Protein AF-A0A2V5ZFV5-F1 (afdb_monomer)

Radius of gyration: 20.61 Å; Cα contacts (8 Å, |Δi|>4): 151; chains: 1; bounding box: 52×38×64 Å

Mean predicted aligned error: 11.38 Å

Solvent-accessible surface area (backbone atoms only — not comparable to full-atom values): 6304 Å² total; per-residue (Å²): 140,83,85,85,80,81,81,82,79,84,74,79,79,78,76,74,81,68,82,74,71,77,76,88,26,84,36,82,68,54,74,68,57,47,54,56,48,50,54,58,46,51,77,77,40,90,56,59,78,75,47,70,15,23,33,95,87,70,30,38,39,38,33,26,55,33,100,77,41,61,85,95,19,49,91,61,42,19,27,41,37,39,32,30,40,76,55,97,90,38,77,40,81,79,44,77,44,79,41,52,93

Secondary structure (DSSP, 8-state):
--------------------------B---HHHHHHHHHHHHTT--SPEEEEEE-TTS-EEEEEEESS--GGG-SS-EEEEEEEEEETTEEEEEEEEEEE-

Foldseek 3Di:
DDDDDDDDDPPPPPPPPPPPPPDDAAADDDPVRVVQVVVVVVVPDPFDWPDWHAHPVRKIKTWGFDPDDDPVQPPAGWTKIFIWDQDPNHIDTPDIDIHHD

pLDDT: mean 78.44, std 17.47, range [41.31, 95.56]

Nearest PDB structures (foldseek):
  1ask-assembly1_B  TM=5.638E-01  e=1.180E-01  Rattus norvegicus
  1gy5-assembly1_A  TM=4.979E-01  e=1.402E-01  Homo sapiens
  1ar0-assembly1_B  TM=5.251E-01  e=1.977E-01  Rattus norvegicus
  1jb4-assembly1_B  TM=4.971E-01  e=2.486E-01  Rattus norvegicus
  1jb2-assembly1_B  TM=5.014E-01  e=3.126E-01  Rattus norvegicus

Sequence (101 aa):
MLVRLTLILAVCAVSVAAAEEAPSCNGSVSPSELAEITSVIREVTSEPIEHFGRCRDGTVSIRTFQSSPPRSARADGGGQIFRLRKDDGKWKIIKRVFYAT

Structure (mmCIF, N/CA/C/O 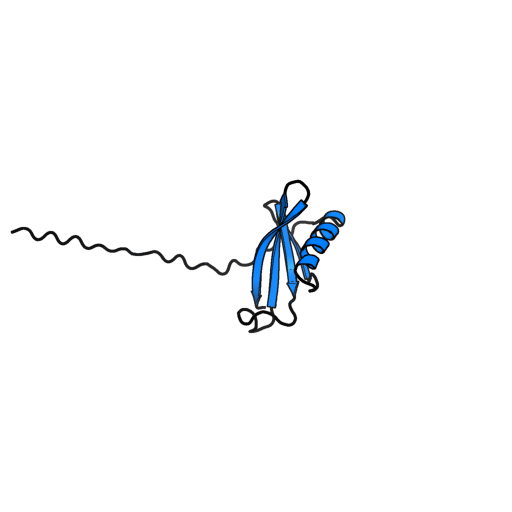backbone):
data_AF-A0A2V5ZFV5-F1
#
_entry.id   AF-A0A2V5ZFV5-F1
#
loop_
_atom_site.group_PDB
_atom_site.id
_atom_site.type_symbol
_atom_site.label_atom_id
_atom_site.label_alt_id
_atom_site.label_comp_id
_atom_site.label_asym_id
_atom_site.label_entity_id
_atom_site.label_seq_id
_atom_site.pdbx_PDB_ins_code
_atom_site.Cartn_x
_atom_site.Cartn_y
_atom_site.Cartn_z
_atom_site.occupancy
_atom_site.B_iso_or_equiv
_atom_site.auth_seq_id
_atom_site.auth_comp_id
_atom_site.auth_asym_id
_atom_site.auth_atom_id
_atom_site.pdbx_PDB_model_num
ATOM 1 N N . MET A 1 1 ? -37.056 -25.746 -49.587 1.00 41.31 1 MET A N 1
ATOM 2 C CA . MET A 1 1 ? -35.771 -25.908 -48.871 1.00 41.31 1 MET A CA 1
ATOM 3 C C . MET A 1 1 ? -35.332 -24.539 -48.365 1.00 41.31 1 MET A C 1
ATOM 5 O O . MET A 1 1 ? -35.007 -23.691 -49.179 1.00 41.31 1 MET A O 1
ATOM 9 N N . LEU A 1 2 ? -35.415 -24.296 -47.054 1.00 51.09 2 LEU A N 1
ATOM 10 C CA . LEU A 1 2 ? -35.025 -23.044 -46.385 1.00 51.09 2 LEU A CA 1
ATOM 11 C C . LEU A 1 2 ? -33.748 -23.327 -45.582 1.00 51.09 2 LEU A C 1
ATOM 13 O O . LEU A 1 2 ? -33.796 -24.077 -44.609 1.00 51.09 2 LEU A O 1
ATOM 17 N N . VAL A 1 3 ? -32.608 -22.780 -46.008 1.00 54.47 3 VAL A N 1
ATOM 18 C CA . VAL A 1 3 ? -31.324 -22.947 -45.312 1.00 54.47 3 VAL A CA 1
ATOM 19 C C . VAL A 1 3 ? -31.249 -21.919 -44.185 1.00 54.47 3 VAL A C 1
ATOM 21 O O . VAL A 1 3 ? -31.130 -20.720 -44.422 1.00 54.47 3 VAL A O 1
ATOM 24 N N . ARG A 1 4 ? -31.358 -22.394 -42.942 1.00 55.59 4 ARG A N 1
ATOM 25 C CA . ARG A 1 4 ? -31.153 -21.609 -41.718 1.00 55.59 4 ARG A CA 1
ATOM 26 C C . ARG A 1 4 ? -29.644 -21.479 -41.481 1.00 55.59 4 ARG A C 1
ATOM 28 O O . ARG A 1 4 ? -29.024 -22.410 -40.981 1.00 55.59 4 ARG A O 1
ATOM 35 N N . LEU A 1 5 ? -29.057 -20.341 -41.852 1.00 48.62 5 LEU A N 1
ATOM 36 C CA . LEU A 1 5 ? -27.665 -20.002 -41.543 1.00 48.62 5 LEU A CA 1
ATOM 37 C C . LEU A 1 5 ? -27.648 -19.029 -40.352 1.00 48.62 5 LEU A C 1
ATOM 39 O O . LEU A 1 5 ? -27.655 -17.813 -40.515 1.00 48.62 5 LEU A O 1
ATOM 43 N N . THR A 1 6 ? -27.706 -19.560 -39.131 1.00 60.19 6 THR A N 1
ATOM 44 C CA . THR A 1 6 ? -27.466 -18.772 -37.914 1.00 60.19 6 THR A CA 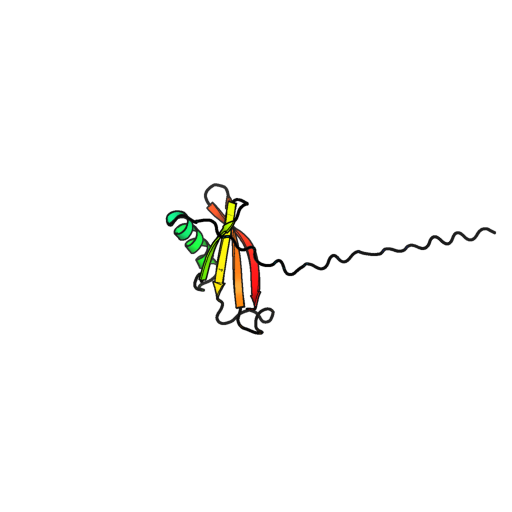1
ATOM 45 C C . THR A 1 6 ? -25.964 -18.609 -37.734 1.00 60.19 6 THR A C 1
ATOM 47 O O . THR A 1 6 ? -25.288 -19.517 -37.253 1.00 60.19 6 THR A O 1
ATOM 50 N N . LEU A 1 7 ? -25.440 -17.459 -38.156 1.00 52.28 7 LEU A N 1
ATOM 51 C CA . LEU A 1 7 ? -24.059 -17.070 -37.906 1.00 52.28 7 LEU A CA 1
ATOM 52 C C . LEU A 1 7 ? -23.916 -16.711 -36.418 1.00 52.28 7 LEU A C 1
ATOM 54 O O . LEU A 1 7 ? -24.408 -15.684 -35.956 1.00 52.28 7 LEU A O 1
ATOM 58 N N . ILE A 1 8 ? -23.266 -17.590 -35.662 1.00 60.47 8 ILE A N 1
ATOM 59 C CA . ILE A 1 8 ? -22.806 -17.322 -34.301 1.00 60.47 8 ILE A CA 1
ATOM 60 C C . ILE A 1 8 ? -21.559 -16.444 -34.433 1.00 60.47 8 ILE A C 1
ATOM 62 O O . ILE A 1 8 ? -20.511 -16.938 -34.843 1.00 60.47 8 ILE A O 1
ATOM 66 N N . LEU A 1 9 ? -21.650 -15.159 -34.085 1.00 51.22 9 LEU A N 1
ATOM 67 C CA . LEU A 1 9 ? -20.465 -14.348 -33.798 1.00 51.22 9 LEU A CA 1
ATOM 68 C C . LEU A 1 9 ? -20.377 -14.133 -32.286 1.00 51.22 9 LEU A C 1
ATOM 70 O O . LEU A 1 9 ? -20.886 -13.166 -31.725 1.00 51.22 9 LEU A O 1
ATOM 74 N N . ALA A 1 10 ? -19.728 -15.089 -31.629 1.00 57.59 10 ALA A N 1
ATOM 75 C CA . ALA A 1 10 ? -19.181 -14.916 -30.298 1.00 57.59 10 ALA A CA 1
ATOM 76 C C . ALA A 1 10 ? -17.972 -13.975 -30.400 1.00 57.59 10 ALA A C 1
ATOM 78 O O . ALA A 1 10 ? -16.854 -14.410 -30.664 1.00 57.59 10 ALA A O 1
ATOM 79 N N . VAL A 1 11 ? -18.191 -12.674 -30.214 1.00 60.56 11 VAL A N 1
ATOM 80 C CA . VAL A 1 11 ? -17.092 -11.746 -29.935 1.00 60.56 11 VAL A CA 1
ATOM 81 C C . VAL A 1 11 ? -16.937 -11.700 -28.422 1.00 60.56 11 VA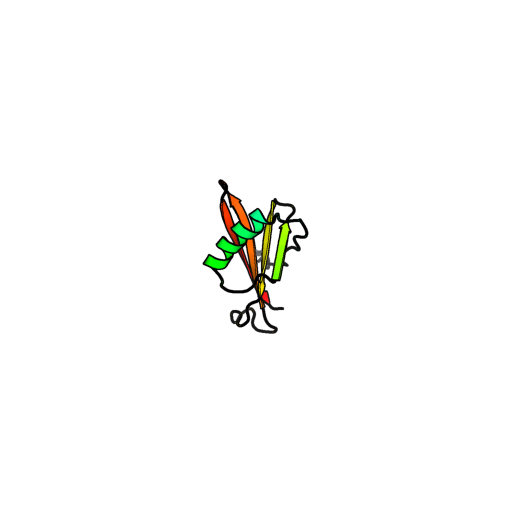L A C 1
ATOM 83 O O . VAL A 1 11 ? -17.617 -10.947 -27.729 1.00 60.56 11 VAL A O 1
ATOM 86 N N . CYS A 1 12 ? -16.050 -12.549 -27.900 1.00 54.56 12 CYS A N 1
ATOM 87 C CA . CYS A 1 12 ? -15.451 -12.330 -26.590 1.00 54.56 12 CYS A CA 1
ATOM 88 C C . CYS A 1 12 ? -14.776 -10.955 -26.621 1.00 54.56 12 CYS A C 1
ATOM 90 O O . CYS A 1 12 ? -13.708 -10.794 -27.210 1.00 54.56 12 CYS A O 1
ATOM 92 N N . ALA A 1 13 ? -15.401 -9.961 -25.994 1.00 58.19 13 ALA A N 1
ATOM 93 C CA . ALA A 1 13 ? -14.729 -8.731 -25.621 1.00 58.19 13 ALA A CA 1
ATOM 94 C C . ALA A 1 13 ? -13.679 -9.092 -24.563 1.00 58.19 13 ALA A C 1
ATOM 96 O O . ALA A 1 13 ? -13.979 -9.206 -23.377 1.00 58.19 13 ALA A O 1
ATOM 97 N N . VAL A 1 14 ? -12.449 -9.347 -25.006 1.00 56.06 14 VAL A N 1
ATOM 98 C CA . VAL A 1 14 ? -11.291 -9.435 -24.119 1.00 56.06 14 VAL A CA 1
ATOM 99 C C . VAL A 1 14 ? -11.051 -8.019 -23.608 1.00 56.06 14 VAL A C 1
ATOM 101 O O . VAL A 1 14 ? -10.397 -7.209 -24.261 1.00 56.06 14 VAL A O 1
ATOM 104 N N . SER A 1 15 ? -11.660 -7.680 -22.474 1.00 51.09 15 SER A N 1
ATOM 105 C CA . SER A 1 15 ? -11.351 -6.453 -21.752 1.00 51.09 15 SER A CA 1
ATOM 106 C C . SER A 1 15 ? -9.880 -6.511 -21.349 1.00 51.09 15 SER A C 1
ATOM 108 O O . SER A 1 15 ? -9.494 -7.271 -20.463 1.00 51.09 15 SER A O 1
ATOM 110 N N . VAL A 1 16 ? -9.050 -5.742 -22.052 1.00 50.22 16 VAL A N 1
ATOM 111 C CA . VAL A 1 16 ? -7.653 -5.497 -21.701 1.00 50.22 16 VAL A CA 1
ATOM 112 C C . VAL A 1 16 ? -7.637 -4.973 -20.268 1.00 50.22 16 VAL A C 1
ATOM 114 O O . VAL A 1 16 ? -8.236 -3.937 -19.979 1.00 50.22 16 VAL A O 1
ATOM 117 N N . ALA A 1 17 ? -6.984 -5.708 -19.366 1.00 41.94 17 ALA A N 1
ATOM 118 C CA . ALA A 1 17 ? -6.659 -5.213 -18.041 1.00 41.94 17 ALA A CA 1
ATOM 119 C C . ALA A 1 17 ? -5.721 -4.017 -18.232 1.00 41.94 17 ALA A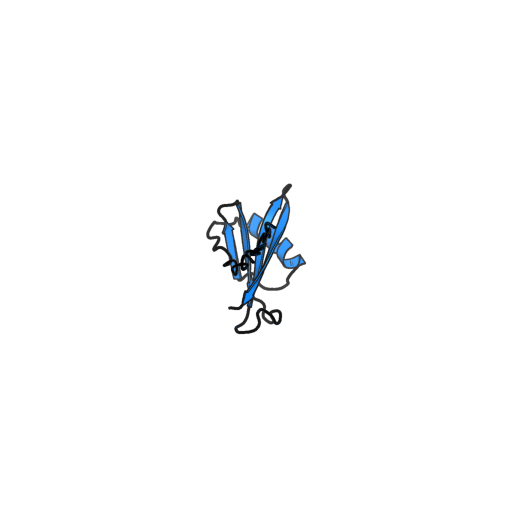 C 1
ATOM 121 O O . ALA A 1 17 ? -4.534 -4.183 -18.513 1.00 41.94 17 ALA A O 1
ATOM 122 N N . ALA A 1 18 ? -6.288 -2.813 -18.167 1.00 43.91 18 ALA A N 1
ATOM 123 C CA . ALA A 1 18 ? -5.519 -1.588 -18.101 1.00 43.91 18 ALA A CA 1
ATOM 124 C C . ALA A 1 18 ? -4.511 -1.737 -16.959 1.00 43.91 18 ALA A C 1
ATOM 126 O O . ALA A 1 18 ? -4.875 -2.200 -15.875 1.00 43.91 18 ALA A O 1
ATOM 127 N N . ALA A 1 19 ? -3.252 -1.380 -17.220 1.00 44.69 19 ALA A N 1
ATOM 128 C CA . ALA A 1 19 ? -2.269 -1.164 -16.175 1.00 44.69 19 ALA A CA 1
ATOM 129 C C . ALA A 1 19 ? -2.890 -0.164 -15.195 1.00 44.69 19 ALA A C 1
ATOM 131 O O . ALA A 1 19 ? -2.985 1.022 -15.501 1.00 44.69 19 ALA A O 1
ATOM 132 N N . GLU A 1 20 ? -3.445 -0.663 -14.087 1.00 49.28 20 GLU A N 1
ATOM 133 C CA . GLU A 1 20 ? -4.070 0.178 -13.078 1.00 49.28 20 GLU A CA 1
ATOM 134 C C . GLU A 1 20 ? -2.968 1.058 -12.512 1.00 49.28 20 GLU A C 1
ATOM 136 O O . GLU A 1 20 ? -2.153 0.616 -11.698 1.00 49.28 20 GLU A O 1
ATOM 141 N N . GLU A 1 21 ? -2.935 2.296 -12.997 1.00 49.16 21 GLU A N 1
ATOM 142 C CA . GLU A 1 21 ? -2.094 3.345 -12.466 1.00 49.16 21 GLU A CA 1
ATOM 143 C C . GLU A 1 21 ? -2.353 3.384 -10.965 1.00 49.16 21 GLU A C 1
ATOM 145 O O . GLU A 1 21 ? -3.496 3.518 -10.513 1.00 49.16 21 GLU A O 1
ATOM 150 N N . ALA A 1 22 ? -1.308 3.129 -10.184 1.00 54.88 22 ALA A N 1
ATOM 151 C CA . ALA A 1 22 ? -1.461 3.038 -8.752 1.00 54.88 22 ALA A CA 1
ATOM 152 C C . ALA A 1 22 ? -1.996 4.383 -8.246 1.00 54.88 22 ALA A C 1
ATOM 154 O O . ALA A 1 22 ? -1.293 5.388 -8.369 1.00 54.88 22 ALA A O 1
ATOM 155 N N . PRO A 1 23 ? -3.229 4.430 -7.713 1.00 59.25 23 PRO A N 1
ATOM 156 C CA . PRO A 1 23 ? -3.889 5.696 -7.460 1.00 59.25 23 PRO A CA 1
ATOM 157 C C . PRO A 1 23 ? -3.060 6.516 -6.480 1.00 59.25 23 PRO A C 1
ATOM 159 O O . PRO A 1 23 ? -2.645 6.009 -5.432 1.00 59.25 23 PRO A O 1
ATOM 162 N N . SER A 1 24 ? -2.823 7.780 -6.827 1.00 66.25 24 SER A N 1
ATOM 163 C CA . SER A 1 24 ? -2.166 8.724 -5.934 1.00 66.25 24 SER A CA 1
ATOM 164 C C . SER A 1 24 ? -3.098 9.008 -4.758 1.00 66.25 24 SER A C 1
ATOM 166 O O . SER A 1 24 ? -4.176 9.594 -4.876 1.00 66.25 24 SER A O 1
ATOM 168 N N . CYS A 1 25 ? -2.712 8.496 -3.598 1.00 85.75 25 CYS A N 1
ATOM 169 C CA . CYS A 1 25 ? -3.451 8.679 -2.366 1.00 85.75 25 CYS A CA 1
ATOM 170 C C . CYS A 1 25 ? -2.753 9.778 -1.577 1.00 85.75 25 CYS A C 1
ATOM 172 O O . CYS A 1 25 ? -1.715 9.535 -0.985 1.00 85.75 25 CYS A O 1
ATOM 174 N N . ASN A 1 26 ? -3.317 10.986 -1.596 1.00 87.06 26 ASN A N 1
ATOM 175 C CA . ASN A 1 26 ? -2.686 12.181 -1.018 1.00 87.06 26 ASN A CA 1
ATOM 176 C C . ASN A 1 26 ? -3.252 12.561 0.363 1.00 87.06 26 ASN A C 1
ATOM 178 O O . ASN A 1 26 ? -2.968 13.641 0.875 1.00 87.06 26 ASN A O 1
ATOM 182 N N . GLY A 1 27 ? -4.104 11.720 0.956 1.00 89.94 27 GLY A N 1
ATOM 183 C CA . GLY A 1 27 ? -4.643 11.951 2.293 1.00 89.94 27 GLY A CA 1
ATOM 184 C C . GLY A 1 27 ? -3.611 11.680 3.388 1.00 89.94 27 GLY A C 1
ATOM 185 O O . GLY A 1 27 ? -2.702 10.865 3.217 1.00 89.94 27 GLY A O 1
ATOM 186 N N . SER A 1 28 ? -3.780 12.325 4.540 1.00 91.19 28 SER A N 1
ATOM 187 C CA . SER A 1 28 ? -2.907 12.124 5.695 1.00 91.19 28 SER A CA 1
ATOM 188 C C . SER A 1 28 ? -3.107 10.749 6.347 1.00 91.19 28 SER A C 1
ATOM 190 O O . SER A 1 28 ? -4.203 10.179 6.384 1.00 91.19 28 SER A O 1
ATOM 192 N N . VAL A 1 29 ? -2.010 10.213 6.878 1.00 92.81 29 VAL A N 1
ATOM 193 C CA . VAL A 1 29 ? -1.974 9.010 7.715 1.00 92.81 29 VAL A CA 1
ATOM 194 C C . VAL A 1 29 ? -1.390 9.432 9.054 1.00 92.81 29 VAL A C 1
ATOM 196 O O . VAL A 1 29 ? -0.371 10.124 9.089 1.00 92.81 29 VAL A O 1
ATOM 199 N N . SER A 1 30 ? -2.054 9.075 10.152 1.00 93.62 30 SER A N 1
ATOM 200 C CA . SER A 1 30 ? -1.559 9.437 11.480 1.00 93.62 30 SER A CA 1
ATOM 201 C C . SER A 1 30 ? -0.277 8.656 11.824 1.00 93.62 30 SER A C 1
ATOM 203 O O . SER A 1 30 ? -0.089 7.543 11.325 1.00 93.62 30 SER A O 1
ATOM 205 N N . PRO A 1 31 ? 0.612 9.187 12.686 1.00 93.06 31 PRO A N 1
ATOM 206 C CA . PRO A 1 31 ? 1.853 8.495 13.046 1.00 93.06 31 PRO A CA 1
ATOM 207 C C . PRO A 1 31 ? 1.636 7.113 13.679 1.00 93.06 31 PRO A C 1
ATOM 209 O O . PRO A 1 31 ? 2.408 6.193 13.419 1.00 93.06 31 PRO A O 1
ATOM 212 N N . SER A 1 32 ? 0.575 6.949 14.476 1.00 92.81 32 SER A N 1
ATOM 213 C CA . SER A 1 32 ? 0.213 5.665 15.089 1.00 92.81 32 SER A CA 1
ATOM 214 C C . SER A 1 32 ? -0.206 4.638 14.039 1.00 92.81 32 SER A C 1
ATOM 216 O O . SER A 1 32 ? 0.306 3.521 14.033 1.00 92.81 32 SER A O 1
ATOM 218 N N . GLU A 1 33 ? -1.065 5.031 13.096 1.00 93.06 33 GLU A N 1
ATOM 219 C CA . GLU A 1 33 ? -1.471 4.153 11.996 1.00 93.06 33 GLU A CA 1
ATOM 220 C C . GLU A 1 33 ? -0.289 3.791 11.102 1.00 93.06 33 GLU A C 1
ATOM 222 O O . GLU A 1 33 ? -0.172 2.642 10.680 1.00 93.06 33 GLU A O 1
ATOM 227 N N . LEU A 1 34 ? 0.605 4.745 10.829 1.00 92.62 34 LEU A N 1
ATOM 228 C CA . LEU A 1 34 ? 1.796 4.488 10.029 1.00 92.62 34 LEU A CA 1
ATOM 229 C C . LEU A 1 34 ? 2.716 3.463 10.704 1.00 92.62 34 LEU A C 1
ATOM 231 O O . LEU A 1 34 ? 3.254 2.600 10.012 1.00 92.62 34 LEU A O 1
ATOM 235 N N . ALA A 1 35 ? 2.876 3.517 12.030 1.00 93.69 35 ALA A N 1
ATOM 236 C CA . ALA A 1 35 ? 3.660 2.532 12.774 1.00 93.69 35 ALA A CA 1
ATOM 237 C C . ALA A 1 35 ? 3.062 1.118 12.659 1.00 93.69 35 ALA A C 1
ATOM 239 O O . ALA A 1 35 ? 3.785 0.171 12.340 1.00 93.69 35 ALA A O 1
ATOM 240 N N . GLU A 1 36 ? 1.743 0.981 12.834 1.00 94.88 36 GLU A N 1
ATOM 241 C CA . GLU A 1 36 ? 1.037 -0.297 12.662 1.00 94.88 36 GLU A CA 1
ATOM 242 C C . GLU A 1 36 ? 1.171 -0.830 11.225 1.00 94.88 36 GLU A C 1
ATOM 244 O O . GLU A 1 36 ? 1.532 -1.988 11.012 1.00 94.88 36 GLU A O 1
ATOM 249 N N . ILE A 1 37 ? 0.934 0.024 10.223 1.00 94.56 37 ILE A N 1
ATOM 250 C CA . ILE A 1 37 ? 1.030 -0.337 8.802 1.00 94.56 37 ILE A CA 1
ATOM 251 C C . ILE A 1 37 ? 2.457 -0.748 8.439 1.00 94.56 37 ILE A C 1
ATOM 253 O O . ILE A 1 37 ? 2.655 -1.731 7.727 1.00 94.56 37 ILE A O 1
ATOM 257 N N . THR A 1 38 ? 3.459 -0.034 8.951 1.00 93.50 38 THR A N 1
ATOM 258 C CA . THR A 1 38 ? 4.869 -0.360 8.714 1.00 93.50 38 THR A CA 1
ATOM 259 C C . THR A 1 38 ? 5.212 -1.740 9.265 1.00 93.50 38 THR A C 1
ATOM 261 O O . THR A 1 38 ? 5.938 -2.479 8.602 1.00 93.50 38 THR A O 1
ATOM 264 N N . SER A 1 39 ? 4.665 -2.122 10.425 1.00 93.94 39 SER A N 1
ATOM 265 C CA . SER A 1 39 ? 4.825 -3.480 10.962 1.00 93.94 39 SER A CA 1
ATOM 266 C C . SER A 1 39 ? 4.296 -4.527 9.981 1.00 93.94 39 SER A C 1
ATOM 268 O O . SER A 1 39 ? 5.021 -5.453 9.632 1.00 93.94 39 SER A O 1
ATOM 270 N N . VAL A 1 40 ? 3.080 -4.331 9.458 1.00 94.69 40 VAL A N 1
ATOM 271 C CA . VAL A 1 40 ? 2.459 -5.250 8.486 1.00 94.69 40 VAL A CA 1
ATOM 272 C C . VAL A 1 40 ? 3.270 -5.342 7.190 1.00 94.69 40 VAL A C 1
ATOM 274 O O . VAL A 1 40 ? 3.429 -6.419 6.625 1.00 94.69 40 VAL A O 1
ATOM 277 N N . ILE A 1 41 ? 3.807 -4.223 6.701 1.00 93.94 41 ILE A N 1
ATOM 278 C CA . ILE A 1 41 ? 4.621 -4.212 5.477 1.00 93.94 41 ILE A CA 1
ATOM 279 C C . ILE A 1 41 ? 5.954 -4.937 5.696 1.00 93.94 41 ILE A C 1
ATOM 281 O O . ILE A 1 41 ? 6.367 -5.709 4.828 1.00 93.94 41 ILE A O 1
ATOM 285 N N . ARG A 1 42 ? 6.584 -4.768 6.866 1.00 92.00 42 ARG A N 1
ATOM 286 C CA . ARG A 1 42 ? 7.848 -5.434 7.226 1.00 92.00 42 ARG A CA 1
ATOM 287 C C . ARG A 1 42 ? 7.743 -6.953 7.331 1.00 92.00 42 ARG A C 1
ATOM 289 O O . ARG A 1 42 ? 8.745 -7.628 7.119 1.00 92.00 42 ARG A O 1
ATOM 296 N N . GLU A 1 43 ? 6.556 -7.493 7.599 1.00 93.12 43 GLU A N 1
ATOM 297 C CA . GLU A 1 43 ? 6.313 -8.944 7.554 1.00 93.12 43 GLU A CA 1
ATOM 298 C C . GLU A 1 43 ? 6.449 -9.519 6.139 1.00 93.12 43 GLU A C 1
ATOM 300 O O . GLU A 1 43 ? 6.665 -10.719 5.972 1.00 93.12 43 GLU A O 1
ATOM 305 N N . VAL A 1 44 ? 6.330 -8.677 5.110 1.00 90.06 44 VAL A N 1
ATOM 306 C CA . VAL A 1 44 ? 6.333 -9.119 3.715 1.00 90.06 44 VAL A CA 1
ATOM 307 C C . VAL A 1 44 ? 7.542 -8.620 2.929 1.00 90.06 44 VAL A C 1
ATOM 309 O O . VAL A 1 44 ? 7.981 -9.271 1.980 1.00 90.06 44 VAL A O 1
ATOM 312 N N . THR A 1 45 ? 8.063 -7.448 3.269 1.00 88.06 45 THR A N 1
ATOM 313 C CA . THR A 1 45 ? 9.183 -6.840 2.557 1.00 88.06 45 THR A CA 1
ATOM 314 C C . THR A 1 45 ? 10.084 -6.086 3.523 1.00 88.06 45 THR A C 1
ATOM 316 O O . THR A 1 45 ? 9.615 -5.337 4.374 1.00 88.06 45 THR A O 1
ATOM 319 N N . SER A 1 46 ? 11.396 -6.259 3.382 1.00 88.06 46 SER A N 1
ATOM 320 C CA . SER A 1 46 ? 12.404 -5.497 4.132 1.00 88.06 46 SER A CA 1
ATOM 321 C C . SER A 1 46 ? 12.737 -4.149 3.487 1.00 88.06 46 SER A C 1
ATOM 323 O O . SER A 1 46 ? 13.574 -3.411 4.002 1.00 88.06 46 SER A O 1
ATOM 325 N N . GLU A 1 47 ? 12.115 -3.848 2.350 1.00 88.56 47 GLU A N 1
ATOM 326 C CA . GLU A 1 47 ? 12.389 -2.651 1.566 1.00 88.56 47 GLU A CA 1
ATOM 327 C C . GLU A 1 47 ? 11.904 -1.364 2.254 1.00 88.56 47 GLU A C 1
ATOM 329 O O . GLU A 1 47 ? 10.892 -1.376 2.966 1.00 88.56 47 GLU A O 1
ATOM 334 N N . PRO A 1 48 ? 12.592 -0.231 2.028 1.00 87.81 48 PRO A N 1
ATOM 335 C CA . PRO A 1 48 ? 12.180 1.051 2.578 1.00 87.81 48 PRO A CA 1
ATOM 336 C C . PRO A 1 48 ? 10.852 1.531 1.972 1.00 87.81 48 PRO A C 1
ATOM 338 O O . PRO A 1 48 ? 10.575 1.358 0.783 1.00 87.81 48 PRO A O 1
ATOM 341 N N . ILE A 1 49 ? 10.038 2.184 2.806 1.00 89.69 49 ILE A N 1
ATOM 342 C CA . ILE A 1 49 ? 8.838 2.900 2.364 1.00 89.69 49 ILE A CA 1
ATOM 343 C C . ILE A 1 49 ? 9.277 4.237 1.765 1.00 89.69 49 ILE A C 1
ATOM 345 O O . ILE A 1 49 ? 9.887 5.050 2.455 1.00 89.69 49 ILE A O 1
ATOM 349 N N . GLU A 1 50 ? 8.942 4.470 0.499 1.00 88.88 50 GLU A N 1
ATOM 350 C CA . GLU A 1 50 ? 9.218 5.734 -0.195 1.00 88.88 50 GLU A CA 1
ATOM 351 C C . GLU A 1 50 ? 8.086 6.738 -0.005 1.00 88.88 50 GLU A C 1
ATOM 353 O O . GLU A 1 50 ? 8.307 7.931 0.195 1.00 88.88 50 GLU A O 1
ATOM 358 N N . HIS A 1 51 ? 6.849 6.253 -0.105 1.00 89.50 51 HIS A N 1
ATOM 359 C CA . HIS A 1 51 ? 5.671 7.099 -0.082 1.00 89.50 51 HIS A CA 1
ATOM 360 C C . HIS A 1 51 ? 4.491 6.366 0.545 1.00 89.50 51 HIS A C 1
ATOM 362 O O . HIS A 1 51 ? 4.331 5.155 0.390 1.00 89.50 51 HIS A O 1
ATOM 368 N N . PHE A 1 52 ? 3.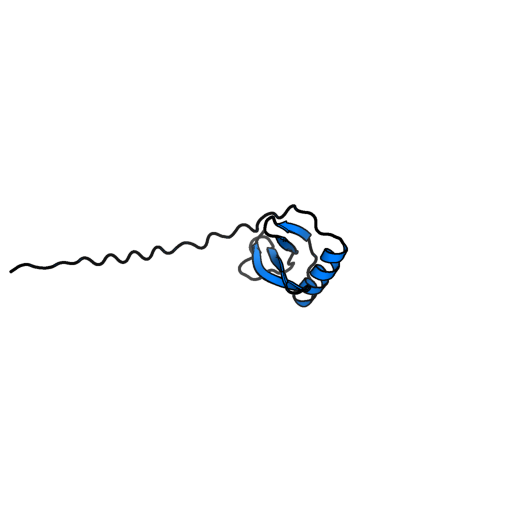641 7.115 1.235 1.00 92.38 52 PHE A N 1
ATOM 369 C CA . PHE A 1 52 ? 2.399 6.617 1.794 1.00 92.38 52 PHE A CA 1
ATOM 370 C C . PHE A 1 52 ? 1.317 7.682 1.716 1.00 92.38 52 PHE A C 1
ATOM 372 O O . PHE A 1 52 ? 1.601 8.877 1.801 1.00 92.38 52 PHE A O 1
ATOM 379 N N . GLY A 1 53 ? 0.067 7.240 1.646 1.00 94.12 53 GLY A N 1
ATOM 380 C CA . GLY A 1 53 ? -1.046 8.148 1.847 1.00 94.12 53 GLY A CA 1
ATOM 381 C C . GLY A 1 53 ? -2.406 7.478 1.844 1.00 94.12 53 GLY A C 1
ATOM 382 O O . GLY A 1 53 ? -2.589 6.337 1.404 1.00 94.12 53 GLY A O 1
ATOM 383 N N . ARG A 1 54 ? -3.376 8.202 2.396 1.00 94.00 54 ARG A N 1
ATOM 384 C CA . ARG A 1 54 ? -4.756 7.747 2.539 1.00 94.00 54 ARG A CA 1
ATOM 385 C C . ARG A 1 54 ? -5.555 8.063 1.283 1.00 94.00 54 ARG A C 1
ATOM 387 O O . ARG A 1 54 ? -5.530 9.176 0.757 1.00 94.00 54 ARG A O 1
ATOM 394 N N . CYS A 1 55 ? -6.258 7.059 0.795 1.00 92.12 55 CYS A N 1
ATOM 395 C CA . CYS A 1 55 ? -7.112 7.133 -0.374 1.00 92.12 55 CYS A CA 1
ATOM 396 C C . CYS A 1 55 ? -8.530 7.577 0.032 1.00 92.12 55 CYS A C 1
ATOM 398 O O . CYS A 1 55 ? -8.933 7.439 1.189 1.00 92.12 55 CYS A O 1
ATOM 400 N N . ARG A 1 56 ? -9.324 8.081 -0.923 1.00 89.56 56 ARG A N 1
ATOM 401 C CA . ARG A 1 56 ? -10.710 8.528 -0.659 1.00 89.56 56 ARG A CA 1
ATOM 402 C C . ARG A 1 56 ? -11.637 7.411 -0.169 1.00 89.56 56 ARG A C 1
ATOM 404 O O . ARG A 1 56 ? -12.593 7.690 0.539 1.00 89.56 56 ARG A O 1
ATOM 411 N N . ASP A 1 57 ? -11.344 6.164 -0.525 1.00 89.88 57 ASP A N 1
ATOM 412 C CA . ASP A 1 57 ? -12.092 4.968 -0.114 1.00 89.88 57 ASP A CA 1
ATOM 413 C C . ASP A 1 57 ? -11.719 4.466 1.297 1.00 89.88 57 ASP A C 1
ATOM 415 O O . ASP A 1 57 ? -12.109 3.369 1.693 1.00 89.88 57 ASP A O 1
ATOM 419 N N . GLY A 1 58 ? -10.924 5.238 2.047 1.00 89.44 58 GLY A N 1
ATOM 420 C CA . GLY A 1 58 ? -10.470 4.893 3.394 1.00 89.44 58 GLY A CA 1
ATOM 421 C C . GLY A 1 58 ? -9.316 3.888 3.443 1.00 89.44 58 GLY A C 1
ATOM 422 O O . GLY A 1 58 ? -8.827 3.591 4.533 1.00 89.44 58 GLY A O 1
ATOM 423 N N . THR A 1 59 ? -8.852 3.382 2.295 1.00 93.69 59 THR A N 1
ATOM 424 C CA . THR A 1 59 ? -7.651 2.537 2.226 1.00 93.69 59 THR A CA 1
ATOM 425 C C . THR A 1 59 ? -6.379 3.373 2.352 1.00 93.69 59 THR A C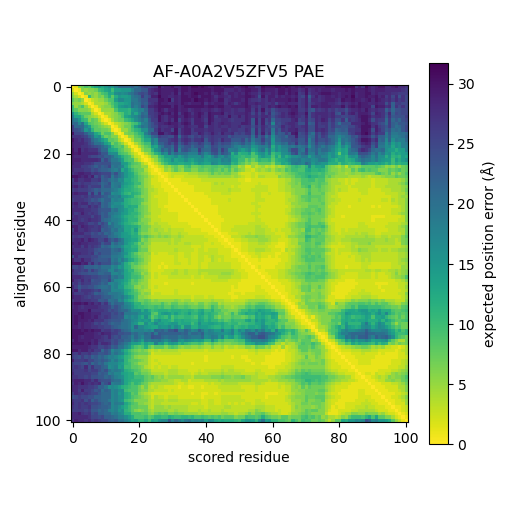 1
ATOM 427 O O . THR A 1 59 ? -6.389 4.588 2.142 1.00 93.69 59 THR A O 1
ATOM 430 N N . VAL A 1 60 ? -5.268 2.723 2.690 1.00 94.00 60 VAL A N 1
ATOM 431 C CA . VAL A 1 60 ? -3.937 3.339 2.679 1.00 94.00 60 VAL A CA 1
ATOM 432 C C . VAL A 1 60 ? -3.109 2.697 1.576 1.00 94.00 60 VAL A C 1
ATOM 434 O O . VAL A 1 60 ? -3.097 1.474 1.438 1.00 94.00 60 VAL A O 1
ATOM 437 N N . SER A 1 61 ? -2.440 3.526 0.783 1.00 93.69 61 SER A N 1
ATOM 438 C CA . SER A 1 61 ? -1.482 3.101 -0.233 1.00 93.69 61 SER A CA 1
ATOM 439 C C . SER A 1 61 ? -0.067 3.300 0.299 1.00 93.69 61 SER A C 1
ATOM 441 O O . SER A 1 61 ? 0.236 4.375 0.816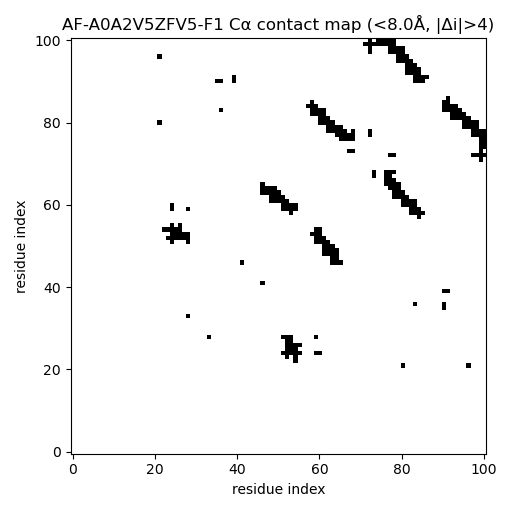 1.00 93.69 61 SER A O 1
ATOM 443 N N . ILE A 1 62 ? 0.779 2.276 0.186 1.00 92.81 62 ILE A N 1
ATOM 444 C CA . ILE A 1 62 ? 2.199 2.300 0.558 1.00 92.81 62 ILE A CA 1
ATOM 445 C C . ILE A 1 62 ? 3.020 1.925 -0.668 1.00 92.81 62 ILE A C 1
ATOM 447 O O . ILE A 1 62 ? 2.793 0.867 -1.256 1.00 92.81 62 ILE A O 1
ATOM 451 N N . ARG A 1 63 ? 3.990 2.761 -1.026 1.00 90.56 63 ARG A N 1
ATOM 452 C CA . ARG A 1 63 ? 4.974 2.499 -2.075 1.00 90.56 63 ARG A CA 1
ATOM 453 C C . ARG A 1 63 ? 6.318 2.160 -1.441 1.00 90.56 63 ARG A C 1
ATOM 455 O O . ARG A 1 63 ? 6.801 2.897 -0.581 1.00 90.56 63 ARG A O 1
ATOM 462 N N . THR A 1 64 ? 6.917 1.068 -1.893 1.00 90.38 64 THR A N 1
ATOM 463 C CA . THR A 1 64 ? 8.277 0.659 -1.531 1.00 90.38 64 THR A CA 1
ATOM 464 C C . THR A 1 64 ? 9.114 0.515 -2.791 1.00 90.38 64 THR A C 1
ATOM 466 O O . THR A 1 64 ? 8.651 -0.119 -3.746 1.00 90.38 64 THR A O 1
ATOM 469 N N . PHE A 1 65 ? 10.347 1.006 -2.761 1.00 85.44 65 PHE A N 1
ATOM 470 C CA . PHE A 1 65 ? 11.337 0.719 -3.795 1.00 85.44 65 PHE A CA 1
ATOM 471 C C . PHE A 1 65 ? 11.810 -0.727 -3.687 1.00 85.44 65 PHE A C 1
ATOM 473 O O . PHE A 1 65 ? 11.902 -1.244 -2.582 1.00 85.44 65 PHE A O 1
ATOM 480 N N . GLN A 1 66 ? 12.138 -1.382 -4.794 1.00 79.94 66 GLN A N 1
ATOM 481 C CA . GLN A 1 66 ? 12.895 -2.630 -4.773 1.00 79.94 66 GLN A CA 1
ATOM 482 C C . GLN A 1 66 ? 14.193 -2.444 -5.539 1.00 79.94 66 GLN A C 1
ATOM 484 O O . GLN A 1 66 ? 14.188 -2.210 -6.744 1.00 79.94 66 GLN A O 1
ATOM 489 N N . SER A 1 67 ? 15.315 -2.645 -4.849 1.00 68.81 67 SER A N 1
ATOM 490 C CA . SER A 1 67 ? 16.642 -2.625 -5.480 1.00 68.81 67 SER A CA 1
ATOM 491 C C . SER A 1 67 ? 16.825 -3.721 -6.542 1.00 68.81 67 SER A C 1
ATOM 493 O O . SER A 1 67 ? 17.634 -3.578 -7.454 1.00 68.81 67 SER A O 1
ATOM 495 N N . SER A 1 68 ? 16.077 -4.824 -6.439 1.00 70.88 68 SER A N 1
ATOM 496 C CA . SER A 1 68 ? 16.107 -5.959 -7.372 1.00 70.88 68 SER A CA 1
ATOM 497 C C . SER A 1 68 ? 14.687 -6.440 -7.707 1.00 70.88 68 SER A C 1
ATOM 499 O O . SER A 1 68 ? 14.254 -7.478 -7.199 1.00 70.88 68 SER A O 1
ATOM 501 N N . PRO A 1 69 ? 13.936 -5.712 -8.552 1.00 68.62 69 P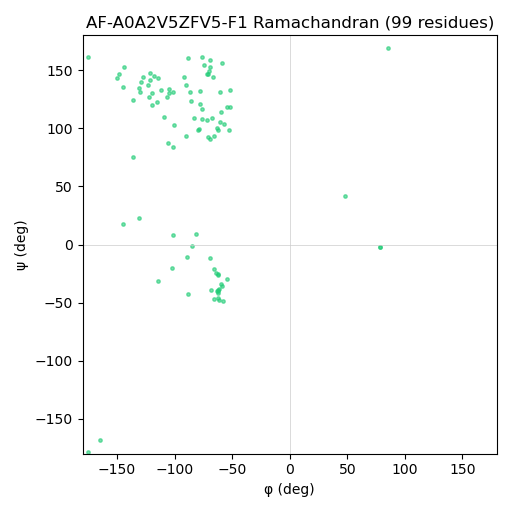RO A N 1
ATOM 502 C CA . PRO A 1 69 ? 12.547 -6.045 -8.849 1.00 68.62 69 PRO A CA 1
ATOM 503 C C . PRO A 1 69 ? 12.420 -7.349 -9.671 1.00 68.62 69 PRO A C 1
ATOM 505 O O . PRO A 1 69 ? 13.373 -7.785 -10.346 1.00 68.62 69 PRO A O 1
ATOM 508 N N . PRO A 1 70 ? 11.240 -8.007 -9.641 1.00 68.69 70 PRO A N 1
ATOM 509 C CA . PRO A 1 70 ? 10.966 -9.187 -10.460 1.00 68.69 70 PRO A CA 1
ATOM 510 C C . PRO A 1 70 ? 11.111 -8.869 -11.951 1.00 68.69 70 PRO A C 1
ATOM 512 O O . PRO A 1 70 ? 10.969 -7.726 -12.371 1.00 68.69 70 PRO A O 1
ATOM 515 N N . ARG A 1 71 ? 11.379 -9.890 -12.779 1.00 69.06 71 ARG A N 1
ATOM 516 C CA . ARG A 1 71 ? 11.733 -9.718 -14.205 1.00 69.06 71 ARG A CA 1
ATOM 517 C C . ARG A 1 71 ? 10.716 -8.893 -15.007 1.00 69.06 71 ARG A C 1
ATOM 519 O O . ARG A 1 71 ? 11.116 -8.207 -15.937 1.00 69.06 71 ARG A O 1
ATOM 526 N N . SER A 1 72 ? 9.441 -8.927 -14.621 1.00 64.25 72 SER A N 1
ATOM 527 C CA . SER A 1 72 ? 8.354 -8.130 -15.205 1.00 64.25 72 SER A CA 1
ATOM 528 C C . SER A 1 72 ? 8.433 -6.621 -14.920 1.00 64.25 72 SER A C 1
ATOM 530 O O . SER A 1 72 ? 7.688 -5.869 -15.531 1.00 64.25 72 SER A O 1
ATOM 532 N N . ALA A 1 73 ? 9.303 -6.185 -14.004 1.00 62.19 73 ALA A N 1
ATOM 533 C CA . ALA A 1 73 ? 9.456 -4.804 -13.543 1.00 62.19 73 ALA A CA 1
ATOM 534 C C . ALA A 1 73 ? 10.930 -4.331 -13.556 1.00 62.19 73 ALA A C 1
ATOM 536 O O . ALA A 1 73 ? 11.311 -3.447 -12.800 1.00 62.19 73 ALA A O 1
ATOM 537 N N . ARG A 1 74 ? 11.790 -4.967 -14.370 1.00 60.75 74 ARG A N 1
ATOM 538 C CA . ARG A 1 74 ? 13.249 -4.730 -14.397 1.00 60.75 74 ARG A CA 1
ATOM 539 C C . ARG A 1 74 ? 13.736 -3.642 -15.350 1.00 60.75 74 ARG A C 1
ATOM 541 O O . ARG A 1 74 ? 14.919 -3.336 -15.281 1.00 60.75 74 ARG A O 1
ATOM 548 N N . ALA A 1 75 ? 12.897 -3.128 -16.249 1.00 52.50 75 ALA A N 1
ATOM 549 C CA . ALA A 1 75 ? 13.374 -2.275 -17.338 1.00 52.50 75 ALA A CA 1
ATOM 550 C C . ALA A 1 75 ? 14.085 -1.004 -16.834 1.00 52.50 75 ALA A C 1
ATOM 552 O O . ALA A 1 75 ? 15.105 -0.645 -17.408 1.00 52.50 75 ALA A O 1
ATOM 553 N N . ASP A 1 76 ? 13.650 -0.434 -15.702 1.00 51.72 76 ASP A N 1
ATOM 554 C CA . ASP A 1 76 ? 14.085 0.906 -15.277 1.00 51.72 76 ASP A CA 1
ATOM 555 C C . ASP A 1 76 ? 14.239 1.050 -13.748 1.00 51.72 76 ASP A C 1
ATOM 557 O O . ASP A 1 76 ? 14.264 2.153 -13.206 1.00 51.72 76 ASP A O 1
ATOM 561 N N . GLY A 1 77 ? 14.338 -0.070 -13.024 1.00 61.00 77 GLY A N 1
ATOM 562 C CA . GLY A 1 77 ? 14.060 -0.105 -11.585 1.00 61.00 77 GLY A CA 1
ATOM 563 C C . GLY A 1 77 ? 12.565 -0.299 -11.330 1.00 61.00 77 GLY A C 1
ATOM 564 O O . GLY A 1 77 ? 11.751 -0.304 -12.253 1.00 61.00 77 GLY A O 1
ATOM 565 N N . GLY A 1 78 ? 12.187 -0.569 -10.087 1.00 76.25 78 GLY A N 1
ATOM 566 C CA . GLY A 1 78 ? 10.797 -0.876 -9.794 1.00 76.25 78 GLY A CA 1
ATOM 567 C C . GLY A 1 78 ? 10.537 -1.048 -8.316 1.00 76.25 78 GLY A C 1
ATOM 568 O O . GLY A 1 78 ? 11.425 -0.908 -7.478 1.00 76.25 78 GLY A O 1
ATOM 569 N N . GLY A 1 79 ? 9.296 -1.357 -7.988 1.00 86.44 79 GLY A N 1
ATOM 570 C CA . GLY A 1 79 ? 8.885 -1.482 -6.606 1.00 86.44 79 GLY A CA 1
ATOM 571 C C . GLY A 1 79 ? 7.556 -2.186 -6.448 1.00 86.44 79 GLY A C 1
ATOM 572 O O . GLY A 1 79 ? 7.004 -2.788 -7.374 1.00 86.44 79 GLY A O 1
ATOM 573 N N . GLN A 1 80 ? 7.041 -2.101 -5.231 1.00 88.12 80 GLN A N 1
ATOM 574 C CA . GLN A 1 80 ? 5.737 -2.630 -4.874 1.00 88.12 80 GLN A CA 1
ATOM 575 C C . GLN A 1 80 ? 4.861 -1.512 -4.344 1.00 88.12 80 GLN A C 1
ATOM 577 O O . GLN A 1 80 ? 5.304 -0.633 -3.603 1.00 88.12 80 GLN A O 1
ATOM 582 N N . ILE A 1 81 ? 3.590 -1.585 -4.708 1.00 89.56 81 ILE A N 1
ATOM 583 C CA . ILE A 1 81 ? 2.545 -0.771 -4.119 1.00 89.56 81 ILE A CA 1
ATOM 584 C C . ILE A 1 81 ? 1.590 -1.707 -3.403 1.00 89.56 81 ILE A C 1
ATOM 586 O O . ILE A 1 81 ? 1.026 -2.636 -3.989 1.00 89.56 81 ILE A O 1
ATOM 590 N N . PHE A 1 82 ? 1.428 -1.455 -2.113 1.00 92.88 82 PHE A N 1
ATOM 591 C CA . PHE A 1 82 ? 0.535 -2.180 -1.233 1.00 92.88 82 PHE A CA 1
ATOM 592 C C . PHE A 1 82 ? -0.679 -1.318 -0.949 1.00 92.88 82 PHE A C 1
ATOM 594 O O . PHE A 1 82 ? -0.551 -0.147 -0.592 1.00 92.88 82 PHE A O 1
ATOM 601 N N . ARG A 1 83 ? -1.862 -1.916 -1.053 1.00 93.62 83 ARG A N 1
ATOM 602 C CA . ARG A 1 83 ? -3.099 -1.306 -0.583 1.00 93.62 83 ARG A CA 1
ATOM 603 C C . ARG A 1 8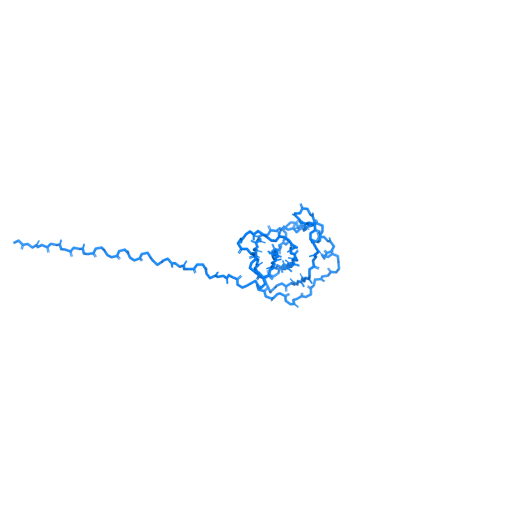3 ? -3.550 -2.008 0.675 1.00 93.62 83 ARG A C 1
ATOM 605 O O . ARG A 1 83 ? -3.697 -3.231 0.670 1.00 93.62 83 ARG A O 1
ATOM 612 N N . LEU A 1 84 ? -3.785 -1.237 1.726 1.00 95.56 84 LEU A N 1
ATOM 613 C CA . LEU A 1 84 ? -4.197 -1.741 3.022 1.00 95.56 84 LEU A CA 1
ATOM 614 C C . LEU A 1 84 ? -5.574 -1.213 3.399 1.00 95.56 84 LEU A C 1
ATOM 616 O O . LEU A 1 84 ? -5.925 -0.068 3.109 1.00 95.56 84 LEU A O 1
ATOM 620 N N . ARG A 1 85 ? -6.342 -2.050 4.085 1.00 95.50 85 ARG A N 1
ATOM 621 C CA . ARG A 1 85 ? -7.616 -1.687 4.706 1.00 95.50 85 ARG A CA 1
ATOM 622 C C . ARG A 1 85 ? -7.582 -2.109 6.169 1.00 95.50 85 ARG A C 1
ATOM 624 O O . ARG A 1 85 ? -6.992 -3.139 6.491 1.00 95.50 85 ARG A O 1
ATOM 631 N N . LYS A 1 86 ? -8.204 -1.314 7.038 1.00 94.31 86 LYS A N 1
ATOM 632 C CA . LYS A 1 86 ? -8.418 -1.687 8.436 1.00 94.31 86 LYS A CA 1
ATOM 633 C C . LYS A 1 86 ? -9.697 -2.515 8.536 1.00 94.31 86 LYS A C 1
ATOM 635 O O . LYS A 1 86 ? -10.746 -2.061 8.088 1.00 94.31 86 LYS A O 1
ATOM 640 N N . ASP A 1 87 ? -9.582 -3.715 9.085 1.00 93.69 87 ASP A N 1
ATOM 641 C CA . ASP A 1 87 ? -10.653 -4.700 9.227 1.00 93.69 87 ASP A CA 1
ATOM 642 C C . ASP A 1 87 ? -10.572 -5.296 10.638 1.00 93.69 87 ASP A C 1
ATOM 644 O O . ASP A 1 87 ? -9.495 -5.729 11.060 1.00 93.69 87 ASP A O 1
ATOM 648 N N . ASP A 1 88 ? -11.664 -5.227 11.403 1.00 92.88 88 ASP A N 1
ATOM 649 C CA . ASP A 1 88 ? -11.718 -5.614 12.826 1.00 92.88 88 ASP A CA 1
ATOM 650 C C . ASP A 1 88 ? -10.575 -5.031 13.679 1.00 92.88 88 ASP A C 1
ATOM 652 O O . ASP A 1 88 ? -9.945 -5.699 14.500 1.00 92.88 88 ASP A O 1
ATOM 656 N N . GLY A 1 89 ? -10.252 -3.757 13.444 1.00 92.19 89 GLY A N 1
ATOM 657 C CA . GLY A 1 89 ? -9.199 -3.049 14.172 1.00 92.19 89 GLY A CA 1
ATOM 658 C C . GLY A 1 89 ? -7.768 -3.365 13.724 1.00 92.19 89 GLY A C 1
ATOM 659 O O . GLY A 1 89 ? -6.850 -2.723 14.228 1.00 92.19 89 GLY A O 1
ATOM 660 N N . LYS A 1 90 ? -7.555 -4.267 12.755 1.00 93.75 90 LYS A N 1
ATOM 661 C CA . LYS A 1 90 ? -6.223 -4.645 12.247 1.00 93.75 90 LYS A CA 1
ATOM 662 C C . LYS A 1 90 ? -6.032 -4.233 10.790 1.00 93.75 90 LYS A C 1
ATOM 664 O O . LYS A 1 90 ? -6.954 -4.320 9.983 1.00 93.75 90 LYS A O 1
ATOM 669 N N . TRP A 1 91 ? -4.826 -3.805 10.427 1.00 95.38 91 TRP A N 1
ATOM 670 C CA . TRP A 1 91 ? -4.481 -3.510 9.035 1.00 95.38 91 TRP A CA 1
ATOM 671 C C . TRP A 1 91 ? -4.204 -4.795 8.251 1.00 95.38 91 TRP A C 1
ATOM 673 O O . TRP A 1 91 ? -3.455 -5.656 8.707 1.00 95.38 91 TRP A O 1
ATOM 683 N N . LYS A 1 92 ? -4.796 -4.920 7.060 1.00 95.44 92 LYS A N 1
ATOM 684 C CA . LYS A 1 92 ? -4.613 -6.060 6.150 1.00 95.44 92 LYS A CA 1
ATOM 685 C C . LYS A 1 92 ? -4.264 -5.568 4.751 1.00 95.44 92 LYS A C 1
ATOM 687 O O . LYS A 1 92 ? -4.859 -4.603 4.270 1.00 95.44 92 LYS A O 1
ATOM 692 N N . ILE A 1 93 ? -3.333 -6.247 4.082 1.00 95.38 93 ILE A N 1
ATOM 693 C CA . ILE A 1 93 ? -2.995 -5.989 2.676 1.00 95.38 93 ILE A CA 1
ATOM 694 C C . ILE A 1 93 ? -4.095 -6.595 1.798 1.00 95.38 93 ILE A C 1
ATOM 696 O O . ILE A 1 93 ? -4.279 -7.807 1.782 1.00 95.38 93 ILE A O 1
ATOM 700 N N . ILE A 1 94 ? -4.815 -5.752 1.059 1.00 94.81 94 ILE A N 1
ATOM 701 C CA . ILE A 1 94 ? -5.916 -6.157 0.168 1.00 94.81 94 ILE A CA 1
ATOM 702 C C . ILE A 1 94 ? -5.512 -6.192 -1.307 1.00 94.81 94 ILE A C 1
ATOM 704 O O . ILE A 1 94 ? -6.183 -6.821 -2.119 1.00 94.81 94 ILE A O 1
ATOM 708 N N . LYS A 1 95 ? -4.429 -5.500 -1.675 1.00 91.50 95 LYS A N 1
ATOM 709 C CA . LYS A 1 95 ? -3.894 -5.505 -3.038 1.00 91.50 95 LYS A CA 1
ATOM 710 C C . LYS A 1 95 ? -2.388 -5.303 -3.006 1.00 91.50 95 LYS A C 1
ATOM 712 O O . LYS A 1 95 ? -1.883 -4.522 -2.199 1.00 91.50 95 LYS A O 1
ATOM 717 N N . ARG A 1 96 ? -1.691 -5.982 -3.911 1.00 90.62 96 ARG A N 1
ATOM 718 C CA . ARG A 1 96 ? -0.272 -5.782 -4.200 1.00 90.62 96 ARG A CA 1
ATOM 719 C C . ARG A 1 96 ? -0.099 -5.642 -5.702 1.00 90.62 96 ARG A C 1
ATOM 721 O O . ARG A 1 96 ? -0.617 -6.468 -6.448 1.00 90.62 96 ARG A O 1
ATOM 728 N N . VAL A 1 97 ? 0.626 -4.616 -6.121 1.00 84.25 97 VAL A N 1
ATOM 729 C CA . VAL A 1 97 ? 0.950 -4.361 -7.527 1.00 84.25 97 VAL A CA 1
ATOM 730 C C . VAL A 1 97 ? 2.445 -4.099 -7.629 1.00 84.25 97 VAL A C 1
ATOM 732 O O . VAL A 1 97 ? 2.994 -3.357 -6.818 1.00 84.25 97 VAL A O 1
ATOM 735 N N . PHE A 1 98 ? 3.103 -4.716 -8.606 1.00 83.12 98 PHE A N 1
ATOM 736 C CA . PHE A 1 98 ? 4.482 -4.390 -8.958 1.00 83.12 98 PHE A CA 1
ATOM 737 C C . PHE A 1 98 ? 4.469 -3.293 -10.019 1.00 83.12 98 PHE A C 1
ATOM 739 O O . PHE A 1 98 ? 3.672 -3.370 -10.954 1.00 83.12 98 PHE A O 1
ATOM 746 N N . TYR A 1 99 ? 5.340 -2.298 -9.883 1.00 75.56 99 TYR A N 1
ATOM 747 C CA . TYR A 1 99 ? 5.542 -1.273 -10.906 1.00 75.56 99 TYR A CA 1
ATOM 748 C C . TYR A 1 99 ? 6.998 -1.276 -11.362 1.00 75.56 99 TYR A C 1
ATOM 750 O O . TYR A 1 99 ? 7.895 -1.576 -10.572 1.00 75.56 99 TYR A O 1
ATOM 758 N N . ALA A 1 100 ? 7.204 -0.959 -12.636 1.00 70.75 100 ALA A N 1
ATOM 759 C CA . ALA A 1 100 ? 8.484 -0.496 -13.151 1.00 70.75 100 ALA A CA 1
ATOM 760 C C . ALA A 1 100 ? 8.487 1.038 -13.085 1.00 70.75 100 ALA A C 1
ATOM 762 O O . ALA A 1 100 ? 7.415 1.640 -13.229 1.00 70.75 100 ALA A O 1
ATOM 763 N N . THR A 1 101 ? 9.635 1.643 -12.785 1.00 61.09 101 THR A N 1
ATOM 764 C CA . THR A 1 101 ? 9.826 3.096 -12.937 1.00 61.09 101 THR A CA 1
ATOM 765 C C . THR A 1 101 ? 9.933 3.516 -14.394 1.00 61.09 101 THR A C 1
ATOM 767 O O . THR A 1 101 ? 10.055 2.621 -15.252 1.00 61.09 101 THR A O 1
#